Protein AF-A0A497Q0S1-F1 (afdb_monomer)

Mean predicted aligned error: 9.01 Å

Secondary structure (DSSP, 8-state):
--S---S------EEEEETTEEEEE-SSEEEEEEGGGEEEEEEETTEEEEEEEEEEEEETTEEEEEEEEEEEEPPTTHHHHHHHHH-

Sequence (87 aa):
MGDFKDGKFKMKGTATYEDELLIMDGGKRVVRMHARNIGKVDLEKKAIRIAAMNFEIIEGEKTSVVSGSIRLELGNASKSWWTELWA

Radius of gyration: 14.0 Å; Cα contacts (8 Å, |Δi|>4): 150; chains: 1; bounding box: 31×23×38 Å

Foldseek 3Di:
DDPDPDPDDDADFDWDADPQWTWGDRPQKIKIDHVVQFPDWDDDLFWIKTFGFWIWIDGPPDTDTGGGIDIGGHDNVCNVVVVVVPD

Structure (mmCIF, N/CA/C/O backbone):
data_AF-A0A497Q0S1-F1
#
_entry.id   AF-A0A497Q0S1-F1
#
loop_
_atom_site.group_PDB
_atom_site.id
_atom_site.type_symbol
_atom_site.label_atom_id
_atom_site.label_alt_id
_atom_site.label_comp_id
_atom_site.label_asym_id
_atom_site.label_entity_id
_atom_site.label_seq_id
_atom_site.pdbx_PDB_ins_code
_atom_site.Cartn_x
_atom_site.Cartn_y
_atom_site.Cartn_z
_atom_site.occupancy
_atom_site.B_iso_or_equiv
_atom_site.auth_seq_id
_atom_site.auth_comp_id
_atom_site.auth_asym_id
_atom_site.auth_atom_id
_atom_site.pdbx_PDB_model_num
ATOM 1 N N . MET A 1 1 ? -8.058 12.251 14.365 1.00 42.81 1 MET A N 1
ATOM 2 C CA . MET A 1 1 ? -6.803 11.546 14.704 1.00 42.81 1 MET A CA 1
ATOM 3 C C . MET A 1 1 ? -7.195 10.344 15.544 1.00 42.81 1 MET A C 1
ATOM 5 O O . MET A 1 1 ? -7.731 10.552 16.623 1.00 42.81 1 MET A O 1
ATOM 9 N N . GLY A 1 2 ? -7.093 9.134 14.988 1.00 43.50 2 GLY A N 1
ATOM 10 C CA . GLY A 1 2 ? -7.540 7.898 15.641 1.00 43.50 2 GLY A CA 1
ATOM 11 C C . GLY A 1 2 ? -6.577 7.401 16.720 1.00 43.50 2 GLY A C 1
ATOM 12 O O . GLY A 1 2 ? -5.444 7.867 16.814 1.00 43.50 2 GLY A O 1
ATOM 13 N N . ASP A 1 3 ? -7.042 6.431 17.502 1.00 54.59 3 ASP A N 1
ATOM 14 C CA . ASP A 1 3 ? -6.424 5.880 18.724 1.00 54.59 3 ASP A CA 1
ATOM 15 C C . ASP A 1 3 ? -5.084 5.134 18.490 1.00 54.59 3 ASP A C 1
ATOM 17 O O . ASP A 1 3 ? -4.467 4.619 19.422 1.00 54.59 3 ASP A O 1
ATOM 21 N N . PHE A 1 4 ? -4.603 5.070 17.244 1.00 56.91 4 PHE A N 1
ATOM 22 C CA . PHE A 1 4 ? -3.358 4.400 16.872 1.00 56.91 4 PHE A CA 1
ATOM 23 C C . PHE A 1 4 ? -2.176 5.376 16.943 1.00 56.91 4 PHE A C 1
ATOM 25 O O . PHE A 1 4 ? -1.872 6.090 15.990 1.00 56.91 4 PHE A O 1
ATOM 32 N N . LYS A 1 5 ? -1.497 5.403 18.095 1.00 56.44 5 LYS A N 1
ATOM 33 C CA . LYS A 1 5 ? -0.338 6.277 18.368 1.00 56.44 5 LYS A CA 1
ATOM 34 C C . LYS A 1 5 ? 0.985 5.830 17.712 1.00 56.44 5 LYS A C 1
ATOM 36 O O . LYS A 1 5 ? 1.988 6.525 17.860 1.00 56.44 5 LYS A O 1
ATOM 41 N N . ASP A 1 6 ? 1.007 4.724 16.966 1.00 59.81 6 ASP A N 1
ATOM 42 C CA . ASP A 1 6 ? 2.218 4.226 16.296 1.00 59.81 6 ASP A CA 1
ATOM 43 C C . ASP A 1 6 ? 2.402 4.857 14.906 1.00 59.81 6 ASP A C 1
ATOM 45 O O . ASP A 1 6 ? 1.711 4.521 13.946 1.00 59.81 6 ASP A O 1
ATOM 49 N N . GLY A 1 7 ? 3.377 5.763 14.777 1.00 57.47 7 GLY A N 1
ATOM 50 C CA . GLY A 1 7 ? 3.612 6.542 13.552 1.00 57.47 7 GLY A CA 1
ATOM 51 C C . GLY A 1 7 ? 4.214 5.775 12.364 1.00 57.47 7 GLY A C 1
ATOM 52 O O . GLY A 1 7 ? 4.255 6.315 11.259 1.00 57.47 7 GLY A O 1
ATOM 53 N N . LYS A 1 8 ? 4.707 4.543 12.563 1.00 60.97 8 LYS A N 1
ATOM 54 C CA . LYS A 1 8 ? 5.244 3.661 11.508 1.00 60.97 8 LYS A CA 1
ATOM 55 C C . LYS A 1 8 ? 5.060 2.200 11.925 1.00 60.97 8 LYS A C 1
ATOM 57 O O . LYS A 1 8 ? 5.635 1.786 12.925 1.00 60.97 8 LYS A O 1
ATOM 62 N N . PHE A 1 9 ? 4.316 1.406 11.154 1.00 63.00 9 PHE A N 1
ATOM 63 C CA . PHE 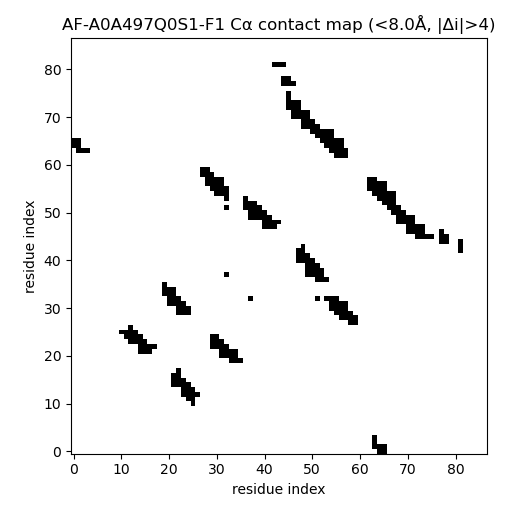A 1 9 ? 4.174 -0.035 11.395 1.00 63.00 9 PHE A CA 1
ATOM 64 C C . PHE A 1 9 ? 4.468 -0.843 10.125 1.00 63.00 9 PHE A C 1
ATOM 66 O O . PHE A 1 9 ? 4.249 -0.371 9.011 1.00 63.00 9 PHE A O 1
ATOM 73 N N . LYS A 1 10 ? 5.004 -2.058 10.299 1.00 65.81 10 LYS A N 1
ATOM 74 C CA . LYS A 1 10 ? 5.335 -2.990 9.212 1.00 65.81 10 LYS A CA 1
ATOM 75 C C . LYS A 1 10 ? 4.409 -4.199 9.288 1.00 65.81 10 LYS A C 1
ATOM 77 O O . LYS A 1 10 ? 4.240 -4.776 10.357 1.00 65.81 10 LYS A O 1
ATOM 82 N N . MET A 1 11 ? 3.830 -4.575 8.153 1.00 66.44 11 MET A N 1
ATOM 83 C CA . MET A 1 11 ? 2.875 -5.674 8.028 1.00 66.44 11 MET A CA 1
ATOM 84 C C . MET A 1 11 ? 3.283 -6.581 6.864 1.00 66.44 11 MET A C 1
ATOM 86 O O . MET A 1 11 ? 3.761 -6.091 5.842 1.00 66.44 11 MET A O 1
ATOM 90 N N . LYS A 1 12 ? 3.115 -7.896 7.025 1.00 70.12 12 LYS A N 1
ATOM 91 C CA . LYS A 1 12 ? 3.197 -8.875 5.932 1.00 70.12 12 LYS A CA 1
ATOM 92 C C . LYS A 1 12 ? 1.789 -9.397 5.688 1.00 70.12 12 LYS A C 1
ATOM 94 O O . LYS A 1 12 ? 1.134 -9.755 6.660 1.00 70.12 12 LYS A O 1
ATOM 99 N N . GLY A 1 13 ? 1.342 -9.415 4.438 1.00 67.69 13 GLY A N 1
ATOM 100 C CA . GLY A 1 13 ? -0.048 -9.709 4.123 1.00 67.69 13 GLY A CA 1
ATOM 101 C C . GLY A 1 13 ? -0.309 -9.991 2.653 1.00 67.69 13 GLY A C 1
ATOM 102 O O . GLY A 1 13 ? 0.573 -9.795 1.814 1.00 67.69 13 GLY A O 1
ATOM 103 N N . THR A 1 14 ? -1.524 -10.441 2.357 1.00 67.69 14 THR A N 1
ATOM 104 C CA . THR A 1 14 ? -2.038 -10.596 0.992 1.00 67.69 14 THR A CA 1
ATOM 105 C C . THR A 1 14 ? -2.814 -9.347 0.588 1.00 67.69 14 THR A C 1
ATOM 107 O O . THR A 1 14 ? -3.563 -8.798 1.398 1.00 67.69 14 THR A O 1
ATOM 110 N N . ALA A 1 15 ? -2.617 -8.894 -0.651 1.00 64.25 15 ALA A N 1
ATOM 111 C CA . ALA A 1 15 ? -3.345 -7.767 -1.224 1.00 64.25 15 ALA A CA 1
ATOM 112 C C . ALA A 1 15 ? -4.350 -8.268 -2.269 1.00 64.25 15 ALA A C 1
ATOM 114 O O . ALA A 1 15 ? -3.952 -8.966 -3.203 1.00 64.25 15 ALA A O 1
ATOM 115 N N . THR A 1 16 ? -5.625 -7.907 -2.118 1.00 67.56 16 THR A N 1
ATOM 116 C CA . THR A 1 16 ? -6.703 -8.192 -3.082 1.00 67.56 16 THR A CA 1
ATOM 117 C C . THR A 1 16 ? -7.413 -6.899 -3.487 1.00 67.56 16 THR A C 1
ATOM 119 O O . THR A 1 16 ? -7.370 -5.900 -2.762 1.00 67.56 16 THR A O 1
ATOM 122 N N . TYR A 1 17 ? -8.014 -6.900 -4.680 1.00 62.66 17 TYR A N 1
ATOM 123 C CA . TYR A 1 17 ? -8.773 -5.773 -5.223 1.00 62.66 17 TYR A CA 1
ATOM 124 C C . TYR A 1 17 ? -10.194 -6.245 -5.539 1.00 62.66 17 TYR A C 1
ATOM 126 O O . TYR A 1 17 ? -10.401 -6.966 -6.513 1.00 62.66 17 TYR A O 1
ATOM 134 N N . GLU A 1 18 ? -11.148 -5.867 -4.694 1.00 60.62 18 GLU A N 1
ATOM 135 C CA . GLU A 1 18 ? -12.575 -6.185 -4.833 1.00 60.62 18 GLU A CA 1
ATOM 136 C C . GLU A 1 18 ? -13.362 -4.875 -4.778 1.00 60.62 18 GLU A C 1
ATOM 138 O O . GLU A 1 18 ? -13.043 -4.022 -3.957 1.00 60.62 18 GLU A O 1
ATOM 143 N N . ASP A 1 19 ? -14.348 -4.679 -5.660 1.00 65.12 19 ASP A N 1
ATOM 144 C CA . ASP A 1 19 ? -15.251 -3.512 -5.651 1.00 65.12 19 ASP A CA 1
ATOM 145 C C . ASP A 1 19 ? -14.548 -2.142 -5.529 1.00 65.12 19 ASP A C 1
ATOM 147 O O . ASP A 1 19 ? -14.954 -1.262 -4.769 1.00 65.12 19 ASP A O 1
ATOM 151 N N . GLU A 1 20 ? -13.452 -1.962 -6.273 1.00 70.56 20 GLU A N 1
ATOM 152 C CA . GLU A 1 20 ? -12.600 -0.761 -6.229 1.00 70.56 20 GLU A CA 1
ATOM 153 C C . GLU A 1 20 ? -11.945 -0.480 -4.865 1.00 70.56 20 GLU A C 1
ATOM 155 O O . GLU A 1 20 ? -11.491 0.635 -4.589 1.00 70.56 20 GLU A O 1
ATOM 160 N N . LEU A 1 21 ? -11.868 -1.487 -4.002 1.00 76.88 21 LEU A N 1
ATOM 161 C CA . LEU A 1 21 ? -11.254 -1.428 -2.689 1.00 76.88 21 LEU A CA 1
ATOM 162 C C . LEU A 1 21 ? -9.964 -2.254 -2.686 1.00 76.88 21 LEU A C 1
ATOM 164 O O . LEU A 1 21 ? -9.967 -3.466 -2.894 1.00 76.88 21 LEU A O 1
ATOM 168 N N . LEU A 1 22 ? -8.840 -1.593 -2.406 1.00 79.56 22 LEU A N 1
ATOM 169 C CA . LEU A 1 22 ? -7.597 -2.276 -2.078 1.00 79.56 22 LEU A CA 1
ATOM 170 C C . LEU A 1 22 ? -7.655 -2.725 -0.618 1.00 79.56 22 LEU A C 1
ATOM 172 O O . LEU A 1 22 ? -7.726 -1.888 0.289 1.00 79.56 22 LEU A O 1
ATOM 176 N N . ILE A 1 23 ? -7.571 -4.034 -0.396 1.00 83.69 23 ILE A N 1
ATOM 177 C CA . ILE A 1 23 ? -7.522 -4.642 0.933 1.00 83.69 23 ILE A CA 1
ATOM 178 C C . ILE A 1 23 ? -6.141 -5.254 1.135 1.00 83.69 23 ILE A C 1
ATOM 180 O O . ILE A 1 23 ? -5.672 -6.040 0.318 1.00 83.69 23 ILE A O 1
ATOM 184 N N . MET A 1 24 ? -5.485 -4.897 2.234 1.00 83.94 24 MET A N 1
ATOM 185 C CA . MET A 1 24 ? -4.219 -5.473 2.675 1.00 83.94 24 MET A CA 1
ATOM 186 C C . MET A 1 24 ? -4.425 -6.092 4.054 1.00 83.94 24 MET A C 1
ATOM 188 O O . MET A 1 24 ? -4.654 -5.370 5.024 1.00 83.94 24 MET A O 1
ATOM 192 N N . ASP A 1 25 ? -4.328 -7.415 4.150 1.00 82.38 25 ASP A N 1
ATOM 193 C CA . ASP A 1 25 ? -4.587 -8.155 5.390 1.00 82.38 25 ASP A CA 1
ATOM 194 C C . ASP A 1 25 ? -3.297 -8.758 5.960 1.00 82.38 25 ASP A C 1
ATOM 196 O O . ASP A 1 25 ? -2.658 -9.586 5.312 1.00 82.38 25 ASP A O 1
ATOM 200 N N . GLY A 1 26 ? -2.909 -8.339 7.168 1.00 78.25 26 GLY A N 1
ATOM 201 C CA . GLY A 1 26 ? -1.789 -8.904 7.925 1.00 78.25 26 GLY A CA 1
ATOM 202 C C . GLY A 1 26 ? -2.193 -9.684 9.175 1.00 78.25 26 GLY A C 1
ATOM 203 O O . GLY A 1 26 ? -1.420 -9.746 10.135 1.00 78.25 26 GLY A O 1
ATOM 204 N N . GLY A 1 27 ? -3.409 -10.224 9.210 1.00 80.56 27 GLY A N 1
ATOM 205 C CA . GLY A 1 27 ? -3.971 -11.030 10.289 1.00 80.56 27 GLY A CA 1
ATOM 206 C C . GLY A 1 27 ? -4.565 -10.187 11.413 1.00 80.56 27 GLY A C 1
ATOM 207 O O . GLY A 1 27 ? -5.777 -10.120 11.577 1.00 80.56 27 GLY A O 1
ATOM 208 N N . LYS A 1 28 ? -3.719 -9.525 12.216 1.00 78.88 28 LYS A N 1
ATOM 209 C CA . LYS A 1 28 ? -4.209 -8.694 13.338 1.00 78.88 28 LYS A CA 1
ATOM 210 C C . LYS A 1 28 ? -4.793 -7.360 12.861 1.00 78.88 28 LYS A C 1
ATOM 212 O O . LYS A 1 28 ? -5.637 -6.775 13.535 1.00 78.88 28 LYS A O 1
ATOM 217 N N . ARG A 1 29 ? -4.288 -6.854 11.734 1.00 82.31 29 ARG A N 1
ATOM 218 C CA . ARG A 1 29 ? -4.650 -5.556 11.166 1.00 82.31 29 ARG A CA 1
ATOM 219 C C . ARG A 1 29 ? -5.004 -5.713 9.699 1.00 82.31 29 ARG A C 1
ATOM 221 O O . ARG A 1 29 ? -4.238 -6.314 8.948 1.00 82.31 29 ARG A O 1
ATOM 228 N N . VAL A 1 30 ? -6.122 -5.115 9.312 1.00 85.19 30 VAL A N 1
ATOM 229 C CA . VAL A 1 30 ? -6.561 -5.023 7.921 1.00 85.19 30 VAL A CA 1
ATOM 230 C C . VAL A 1 30 ? -6.548 -3.560 7.523 1.00 85.19 30 VAL A C 1
ATOM 232 O O . VAL A 1 30 ? -7.134 -2.724 8.208 1.00 85.19 30 VAL A O 1
ATOM 235 N N . VAL A 1 31 ? -5.867 -3.245 6.426 1.00 84.69 31 VAL A N 1
ATOM 236 C CA . VAL A 1 31 ? -5.883 -1.910 5.836 1.00 84.69 31 VAL A CA 1
ATOM 237 C C . VAL A 1 31 ? -6.760 -1.933 4.595 1.00 84.69 31 VAL A C 1
ATOM 239 O O . VAL A 1 31 ? -6.514 -2.723 3.686 1.00 84.69 31 VAL A O 1
ATOM 242 N N . ARG A 1 32 ? -7.768 -1.065 4.549 1.00 85.50 32 ARG A N 1
ATOM 243 C CA . ARG A 1 32 ? -8.676 -0.905 3.409 1.00 85.50 32 ARG A CA 1
ATOM 244 C C . ARG A 1 32 ? -8.563 0.502 2.837 1.00 85.50 32 ARG A C 1
ATOM 246 O O . ARG A 1 32 ? -8.377 1.472 3.570 1.00 85.50 32 ARG A O 1
ATOM 253 N N . MET A 1 33 ? -8.647 0.612 1.518 1.00 86.06 33 MET A N 1
ATOM 254 C CA . MET A 1 33 ? -8.564 1.886 0.808 1.00 86.06 33 MET A CA 1
ATOM 255 C C . MET A 1 33 ? -9.367 1.823 -0.483 1.00 86.06 33 MET A C 1
ATOM 257 O O . MET A 1 33 ? -9.128 0.954 -1.315 1.00 86.06 33 MET A O 1
ATOM 261 N N . HIS A 1 34 ? -10.251 2.794 -0.697 1.00 82.62 34 HIS A N 1
ATOM 262 C CA . HIS A 1 34 ? -10.927 2.945 -1.983 1.00 82.62 34 HIS A CA 1
ATOM 263 C C . HIS A 1 34 ? -9.968 3.482 -3.052 1.00 82.62 34 HIS A C 1
ATOM 265 O O . HIS A 1 34 ? -9.184 4.392 -2.782 1.00 82.62 34 HIS A O 1
ATOM 271 N N . ALA A 1 35 ? -10.076 2.992 -4.284 1.00 73.81 35 ALA A N 1
ATOM 272 C CA . ALA A 1 35 ? -9.234 3.394 -5.408 1.00 73.81 35 ALA A CA 1
ATOM 273 C C . ALA A 1 35 ? -9.311 4.900 -5.692 1.00 73.81 35 ALA A C 1
ATOM 275 O O . ALA A 1 35 ? -8.287 5.537 -5.924 1.00 73.81 35 ALA A O 1
ATOM 276 N N . ARG A 1 36 ? -10.500 5.504 -5.547 1.00 78.94 36 ARG A N 1
ATOM 277 C CA . ARG A 1 36 ? -10.710 6.965 -5.636 1.00 78.94 36 ARG A CA 1
ATOM 278 C C . ARG A 1 36 ? -9.889 7.786 -4.636 1.00 78.94 36 ARG A C 1
ATOM 280 O O . ARG A 1 36 ? -9.738 8.989 -4.819 1.00 78.94 36 ARG A O 1
ATOM 287 N N . ASN A 1 37 ? -9.404 7.158 -3.566 1.00 79.56 37 ASN A N 1
ATOM 288 C CA . ASN A 1 37 ? -8.593 7.815 -2.551 1.00 79.56 37 ASN A CA 1
ATOM 289 C C . ASN A 1 37 ? -7.087 7.701 -2.833 1.00 79.56 37 ASN A C 1
ATOM 291 O O . ASN A 1 37 ? -6.294 8.350 -2.142 1.00 79.56 37 ASN A O 1
ATOM 295 N N . ILE A 1 38 ? -6.685 6.903 -3.832 1.00 80.75 38 ILE A N 1
ATOM 296 C CA . ILE A 1 38 ? -5.299 6.813 -4.290 1.00 80.75 38 ILE A CA 1
ATOM 297 C C . ILE A 1 38 ? -4.954 8.130 -4.979 1.00 80.75 38 ILE A C 1
ATOM 299 O O . ILE A 1 38 ? -5.388 8.406 -6.093 1.00 80.75 38 ILE A O 1
ATOM 303 N N . GLY A 1 39 ? -4.161 8.953 -4.298 1.00 75.38 3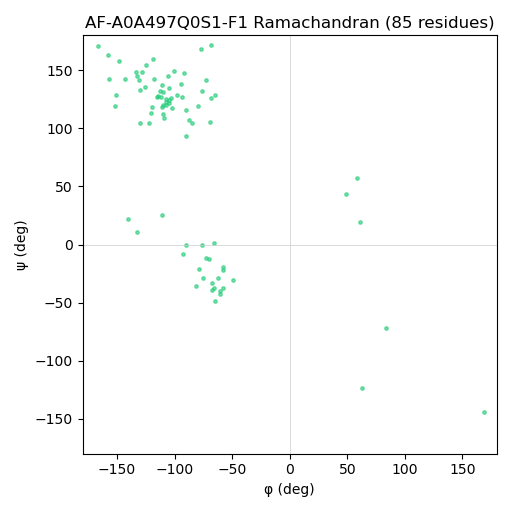9 GLY A N 1
ATOM 304 C CA . GLY A 1 39 ? -3.691 10.218 -4.854 1.00 75.38 39 GLY A CA 1
ATOM 305 C C . GLY A 1 39 ? -2.493 10.024 -5.777 1.00 75.38 39 GLY A C 1
ATOM 306 O O . GLY A 1 39 ? -2.357 10.732 -6.772 1.00 75.38 39 GLY A O 1
ATOM 307 N N . LYS A 1 40 ? -1.605 9.075 -5.447 1.00 80.88 40 LYS A N 1
ATOM 308 C CA . LYS A 1 40 ? -0.389 8.817 -6.224 1.00 80.88 40 LYS A CA 1
ATOM 309 C C . LYS A 1 40 ? 0.144 7.403 -6.011 1.00 80.88 40 LYS A C 1
ATOM 311 O O . LYS A 1 40 ? 0.167 6.909 -4.883 1.00 80.88 40 LYS A O 1
ATOM 316 N N . VAL A 1 41 ? 0.651 6.796 -7.083 1.00 83.12 41 VAL A N 1
ATOM 317 C CA . VAL A 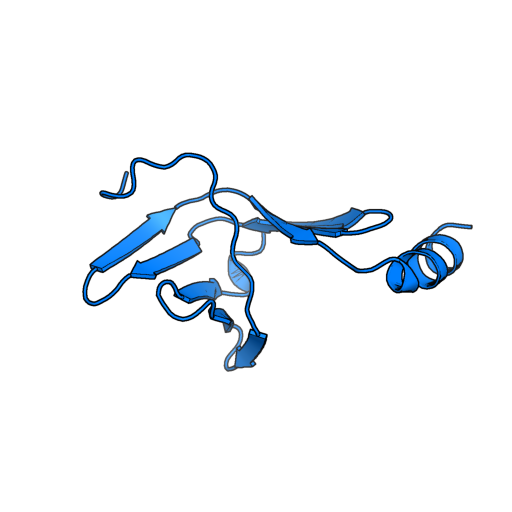1 41 ? 1.440 5.558 -7.035 1.00 83.12 41 VAL A CA 1
ATOM 318 C C . VAL A 1 41 ? 2.823 5.843 -7.605 1.00 83.12 41 VAL A C 1
ATOM 320 O O . VAL A 1 41 ? 2.953 6.217 -8.766 1.00 83.12 41 VAL A O 1
ATOM 323 N N . ASP A 1 42 ? 3.846 5.662 -6.778 1.00 84.44 42 ASP A N 1
ATOM 324 C CA . ASP A 1 42 ? 5.245 5.776 -7.167 1.00 84.44 42 ASP A CA 1
ATOM 325 C C . ASP A 1 42 ? 5.867 4.379 -7.212 1.00 84.44 42 ASP A C 1
ATOM 327 O O . ASP A 1 42 ? 5.913 3.656 -6.210 1.00 84.44 42 ASP A O 1
ATOM 331 N N . LEU A 1 43 ? 6.358 3.997 -8.386 1.00 82.75 43 LEU A N 1
ATOM 332 C CA . LEU A 1 43 ? 7.190 2.813 -8.535 1.00 82.75 43 LEU A CA 1
ATOM 333 C C . LEU A 1 43 ? 8.601 3.151 -8.013 1.00 82.75 43 LEU A C 1
ATOM 335 O O . LEU A 1 43 ? 9.169 4.189 -8.347 1.00 82.75 43 LEU A O 1
ATOM 339 N N . GLU A 1 44 ? 9.173 2.286 -7.179 1.00 83.25 44 GLU A N 1
ATOM 340 C CA . GLU A 1 44 ? 10.561 2.357 -6.723 1.00 83.25 44 GLU A CA 1
ATOM 341 C C . GLU A 1 44 ? 11.310 1.093 -7.175 1.00 83.25 44 GLU A C 1
ATOM 343 O O . GLU A 1 44 ? 10.728 0.027 -7.367 1.00 83.25 44 GLU A O 1
ATOM 348 N N . LYS A 1 45 ? 12.645 1.153 -7.222 1.00 82.44 45 LYS A N 1
ATOM 349 C CA . LYS A 1 45 ? 13.509 0.030 -7.639 1.00 82.44 45 LYS A CA 1
ATOM 350 C C . LYS A 1 45 ? 13.216 -1.321 -6.959 1.00 82.44 45 LYS A C 1
ATOM 352 O O . LYS A 1 45 ? 13.492 -2.371 -7.536 1.00 82.44 45 LYS A O 1
ATOM 357 N N . LYS A 1 46 ? 12.739 -1.302 -5.710 1.00 84.62 46 LYS A N 1
ATOM 358 C CA . LYS A 1 46 ? 12.394 -2.496 -4.913 1.00 84.62 46 LYS A CA 1
ATOM 359 C C . LYS A 1 46 ? 11.120 -2.312 -4.083 1.00 84.62 46 LYS A C 1
ATOM 361 O O . LYS A 1 46 ? 10.968 -2.947 -3.045 1.00 84.62 46 LYS A O 1
ATOM 366 N N . ALA A 1 47 ? 10.247 -1.387 -4.457 1.00 86.50 47 ALA A N 1
ATOM 367 C CA . ALA A 1 47 ? 9.014 -1.159 -3.715 1.00 86.50 47 ALA A CA 1
ATOM 368 C C . ALA A 1 47 ? 7.965 -0.477 -4.591 1.00 86.50 47 ALA A C 1
ATOM 370 O O . ALA A 1 47 ? 8.297 0.136 -5.599 1.00 86.50 47 ALA A O 1
ATOM 371 N N . ILE A 1 48 ? 6.711 -0.532 -4.163 1.00 85.81 48 ILE A N 1
ATOM 372 C CA . ILE A 1 48 ? 5.650 0.343 -4.660 1.00 85.81 48 ILE A CA 1
ATOM 373 C C . ILE A 1 48 ? 5.226 1.219 -3.494 1.00 85.81 48 ILE A C 1
ATOM 375 O O . ILE A 1 48 ? 4.929 0.716 -2.409 1.00 85.81 48 ILE A O 1
ATOM 379 N N . ARG A 1 49 ? 5.212 2.532 -3.698 1.00 87.44 49 ARG A N 1
ATOM 380 C CA . ARG A 1 49 ? 4.684 3.473 -2.719 1.00 87.44 49 ARG A CA 1
ATOM 381 C C . ARG A 1 49 ? 3.330 3.966 -3.183 1.00 87.44 49 ARG A C 1
ATOM 383 O O . ARG A 1 49 ? 3.214 4.558 -4.248 1.00 87.44 49 ARG A O 1
ATOM 390 N N . ILE A 1 50 ? 2.319 3.752 -2.355 1.00 86.62 50 ILE A N 1
ATOM 391 C CA . ILE A 1 50 ? 0.964 4.224 -2.605 1.00 86.62 50 ILE A CA 1
ATOM 392 C C . ILE A 1 50 ? 0.674 5.328 -1.597 1.00 86.62 50 ILE A C 1
ATOM 394 O O . ILE A 1 50 ? 0.619 5.075 -0.393 1.00 86.62 50 ILE A O 1
ATOM 398 N N . ALA A 1 51 ? 0.543 6.558 -2.083 1.00 85.50 51 ALA A N 1
ATOM 399 C CA . ALA A 1 51 ? 0.090 7.691 -1.295 1.00 85.50 51 ALA A CA 1
ATOM 400 C C . ALA A 1 51 ? -1.420 7.834 -1.469 1.00 85.50 51 ALA A C 1
ATOM 402 O O . ALA A 1 51 ? -1.929 7.910 -2.591 1.00 85.50 51 ALA A O 1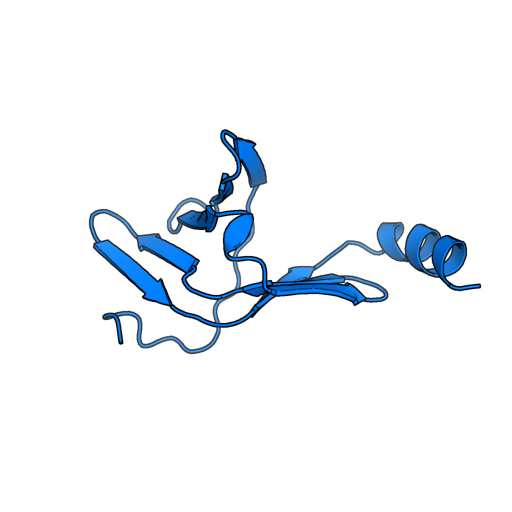
ATOM 403 N N . ALA A 1 52 ? -2.130 7.879 -0.351 1.00 81.88 52 ALA A N 1
ATOM 404 C CA . ALA A 1 52 ? -3.572 7.990 -0.365 1.00 81.88 52 ALA A CA 1
ATOM 405 C C . ALA A 1 52 ? -4.086 8.761 0.840 1.00 81.88 52 ALA A C 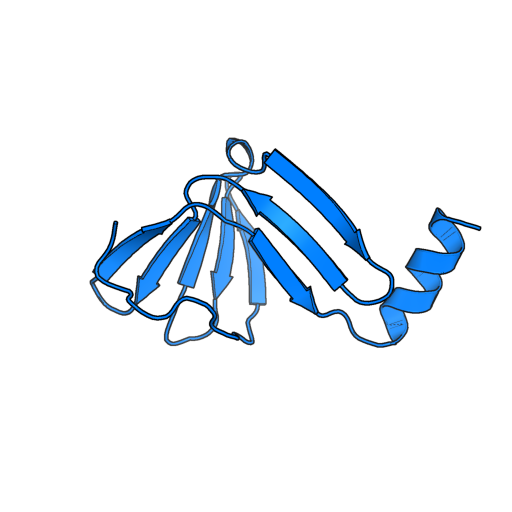1
ATOM 407 O O . ALA A 1 52 ? -3.435 8.880 1.886 1.00 81.88 52 ALA A O 1
ATOM 408 N N . MET A 1 53 ? -5.289 9.284 0.666 1.00 76.00 53 MET A N 1
ATOM 409 C CA . MET A 1 53 ? -6.055 9.845 1.764 1.00 76.00 53 MET A CA 1
ATOM 410 C C . MET A 1 53 ? -6.942 8.751 2.359 1.00 76.00 53 MET A C 1
ATOM 412 O O . MET A 1 53 ? -7.416 7.882 1.640 1.00 76.00 53 MET A O 1
ATOM 416 N N . ASN A 1 54 ? -7.198 8.794 3.663 1.00 81.00 54 ASN A N 1
ATOM 417 C CA . ASN A 1 54 ? -8.212 7.948 4.301 1.00 81.00 54 ASN A CA 1
ATOM 418 C C . ASN A 1 54 ? -8.012 6.421 4.129 1.00 81.00 54 ASN A C 1
ATOM 420 O O . ASN A 1 54 ? -8.900 5.721 3.647 1.00 81.00 54 ASN A O 1
ATOM 424 N N . PHE A 1 55 ? -6.866 5.893 4.554 1.00 83.12 55 PHE A N 1
ATOM 425 C CA . PHE A 1 55 ? -6.715 4.475 4.878 1.00 83.12 55 PHE A CA 1
ATOM 426 C C . PHE A 1 55 ? -7.588 4.124 6.076 1.00 83.12 55 PHE A C 1
ATOM 428 O O . PHE A 1 55 ? -7.465 4.749 7.131 1.00 83.12 55 PHE A O 1
ATOM 435 N N . GLU A 1 56 ? -8.396 3.086 5.943 1.00 85.38 56 GLU A N 1
ATOM 436 C CA . GLU A 1 56 ? -9.088 2.471 7.064 1.00 85.38 56 GLU A CA 1
ATOM 437 C C . GLU A 1 56 ? -8.199 1.377 7.639 1.00 85.38 56 GLU A C 1
ATOM 439 O O . GLU A 1 56 ? -7.896 0.394 6.968 1.00 85.38 56 GLU A O 1
ATOM 444 N N . ILE A 1 57 ? -7.758 1.552 8.878 1.00 86.12 57 ILE A N 1
ATOM 445 C CA . ILE A 1 57 ? -7.021 0.541 9.629 1.00 86.12 57 ILE A CA 1
ATOM 446 C C . ILE A 1 57 ? -7.999 -0.093 10.609 1.00 86.12 57 ILE A C 1
ATOM 448 O O . ILE A 1 57 ? -8.528 0.590 11.489 1.00 86.12 57 ILE A O 1
ATOM 452 N N . ILE A 1 58 ? -8.221 -1.391 10.447 1.00 87.81 58 ILE A N 1
ATOM 453 C CA . ILE A 1 58 ? -9.097 -2.205 11.285 1.00 87.81 58 ILE A CA 1
ATOM 454 C C . ILE A 1 58 ? -8.214 -3.099 12.157 1.00 87.81 58 ILE A C 1
ATOM 456 O O . ILE A 1 58 ? -7.408 -3.866 11.631 1.00 87.81 58 ILE A O 1
ATOM 460 N N . GLU A 1 59 ? -8.353 -3.006 13.480 1.00 85.25 59 GLU A N 1
ATOM 461 C CA . GLU A 1 59 ? -7.711 -3.895 14.460 1.00 85.25 59 GLU A CA 1
ATOM 462 C C . GLU A 1 59 ? -8.773 -4.401 15.449 1.00 85.25 59 GLU A C 1
ATOM 464 O O . GLU A 1 59 ? -9.228 -3.658 16.323 1.00 85.25 59 GLU A O 1
ATOM 469 N N . GLY A 1 60 ? -9.195 -5.662 15.305 1.00 84.88 60 GLY A N 1
ATOM 470 C CA . GLY A 1 60 ? -10.336 -6.203 16.053 1.00 84.88 60 GLY A CA 1
ATOM 471 C C . GLY A 1 60 ? -11.637 -5.470 15.701 1.00 84.88 60 GLY A C 1
ATOM 472 O O . GLY A 1 60 ? -12.000 -5.395 14.533 1.00 84.88 60 GLY A O 1
ATOM 473 N N . GLU A 1 61 ? -12.317 -4.905 16.702 1.00 83.81 61 GLU A N 1
ATOM 474 C CA . GLU A 1 61 ? -13.560 -4.126 16.529 1.00 83.81 61 GLU A CA 1
ATOM 475 C C . GLU A 1 61 ? -13.321 -2.619 16.317 1.00 83.81 61 GLU A C 1
ATOM 477 O O . GLU A 1 61 ? -14.267 -1.846 16.170 1.00 83.81 61 GLU A O 1
ATOM 482 N N . LYS A 1 62 ? -12.059 -2.166 16.321 1.00 84.00 62 LYS A N 1
ATOM 483 C CA . LYS A 1 62 ? -11.720 -0.746 16.174 1.00 84.00 62 LYS A CA 1
ATOM 484 C C . LYS A 1 62 ? -11.330 -0.418 14.737 1.00 84.00 62 LYS A C 1
ATOM 486 O O . LYS A 1 62 ? -10.394 -1.008 14.200 1.00 84.00 62 LYS A O 1
ATOM 491 N N . THR A 1 63 ? -11.960 0.613 14.180 1.00 86.19 63 THR A N 1
ATOM 492 C CA . THR A 1 63 ? -11.588 1.215 12.892 1.00 86.19 63 THR A CA 1
ATOM 493 C C . THR A 1 63 ? -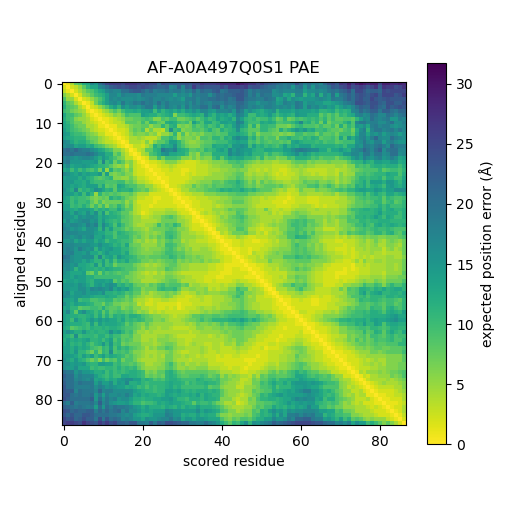11.010 2.607 13.118 1.00 86.19 63 THR A C 1
ATOM 495 O O . THR A 1 63 ? -11.535 3.393 13.905 1.00 86.19 63 THR A O 1
ATOM 498 N N . SER A 1 64 ? -9.927 2.948 12.425 1.00 85.94 64 SER A N 1
ATOM 499 C CA . SER A 1 64 ? -9.447 4.330 12.335 1.00 85.94 64 SER A CA 1
ATOM 500 C C . SER A 1 64 ? -9.121 4.715 10.913 1.00 85.94 64 SER A C 1
ATOM 502 O O . SER A 1 64 ? -8.586 3.918 10.152 1.00 85.94 64 SER A O 1
ATOM 504 N N . VAL A 1 65 ? -9.384 5.981 10.604 1.00 84.44 65 VAL A N 1
ATOM 505 C CA . VAL A 1 65 ? -9.083 6.576 9.308 1.00 84.44 65 VAL A CA 1
ATOM 506 C C . VAL A 1 65 ? -7.834 7.442 9.428 1.00 84.44 65 VAL A C 1
ATOM 508 O O . 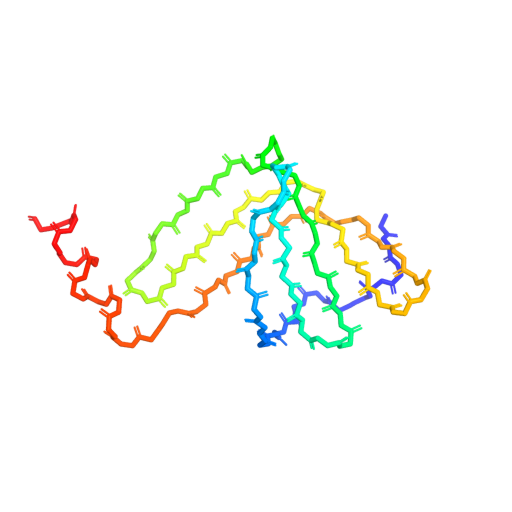VAL A 1 65 ? -7.767 8.329 10.286 1.00 84.44 65 VAL A O 1
ATOM 511 N N . VAL A 1 66 ? -6.838 7.187 8.581 1.00 84.00 66 VAL A N 1
ATOM 512 C CA . VAL A 1 66 ? -5.577 7.941 8.539 1.00 84.00 66 VAL A CA 1
ATOM 513 C C . VAL A 1 66 ? -5.210 8.306 7.104 1.00 84.00 66 VAL A C 1
ATOM 515 O O . VAL A 1 66 ? -5.493 7.554 6.186 1.00 84.00 66 VAL A O 1
ATOM 518 N N . SER A 1 67 ? -4.545 9.436 6.887 1.00 84.38 67 SER A N 1
ATOM 519 C CA . SER A 1 67 ? -3.969 9.789 5.579 1.00 84.38 67 SER A CA 1
ATOM 520 C C . SER A 1 67 ? -2.456 9.623 5.625 1.00 84.38 67 SER A C 1
ATOM 522 O O . SER A 1 67 ? -1.837 9.885 6.656 1.00 84.38 67 SER A O 1
ATOM 524 N N . GLY A 1 68 ? -1.844 9.189 4.523 1.00 84.62 68 GLY A N 1
ATOM 525 C CA . GLY A 1 68 ? -0.406 8.930 4.502 1.00 84.62 68 GLY A CA 1
ATOM 526 C C . GLY A 1 68 ? 0.064 8.186 3.258 1.00 84.62 68 GLY A C 1
ATOM 527 O O . GLY A 1 68 ? -0.453 8.375 2.158 1.00 84.62 68 GLY A O 1
ATOM 528 N N . SER A 1 69 ? 1.050 7.313 3.435 1.00 84.31 69 SER A N 1
ATOM 529 C CA . SER A 1 69 ? 1.538 6.457 2.357 1.00 84.31 69 SER A CA 1
ATOM 530 C C . SER A 1 69 ? 1.907 5.076 2.866 1.00 84.31 69 SER A C 1
ATOM 532 O O . SER A 1 69 ? 2.527 4.958 3.925 1.00 84.31 69 SER A O 1
ATOM 534 N N . ILE A 1 70 ? 1.617 4.056 2.068 1.00 82.25 70 ILE A N 1
ATOM 535 C CA . ILE A 1 70 ? 2.033 2.675 2.302 1.00 82.25 70 ILE A CA 1
ATOM 536 C C . ILE A 1 70 ? 3.163 2.342 1.341 1.00 82.25 70 ILE A C 1
ATOM 538 O O . ILE A 1 70 ? 3.095 2.647 0.151 1.00 82.25 70 ILE A O 1
ATOM 542 N N . ARG A 1 71 ? 4.214 1.709 1.863 1.00 86.19 71 ARG A N 1
ATOM 543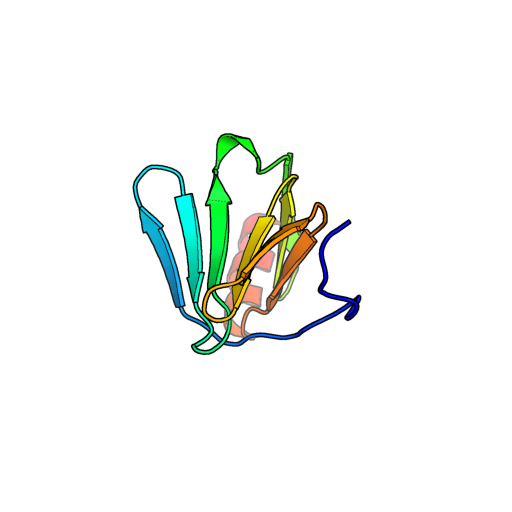 C CA . ARG A 1 71 ? 5.325 1.196 1.065 1.00 86.19 71 ARG A CA 1
ATOM 544 C C . ARG A 1 71 ? 5.260 -0.324 1.043 1.00 86.19 71 ARG A C 1
ATOM 546 O O . ARG A 1 71 ? 5.543 -0.972 2.047 1.00 86.19 71 ARG A O 1
ATOM 553 N N . LEU A 1 72 ? 4.901 -0.871 -0.108 1.00 83.00 72 LEU A N 1
ATOM 554 C CA . LEU A 1 72 ? 4.910 -2.299 -0.383 1.00 83.00 72 LEU A CA 1
ATOM 555 C C . LEU A 1 72 ? 6.323 -2.688 -0.819 1.00 83.00 72 LEU A C 1
ATOM 557 O O . LEU A 1 72 ? 6.748 -2.351 -1.922 1.00 83.00 72 LEU A O 1
ATOM 561 N N . GLU A 1 73 ? 7.081 -3.337 0.066 1.00 84.19 73 GLU A N 1
ATOM 562 C CA . GLU A 1 73 ? 8.416 -3.844 -0.269 1.00 84.19 73 GLU A CA 1
ATOM 563 C C . GLU A 1 73 ? 8.298 -4.996 -1.275 1.00 84.19 73 GLU A C 1
ATOM 565 O O . GLU A 1 73 ? 7.598 -5.978 -1.034 1.00 84.19 73 GLU A O 1
ATOM 570 N N . LEU A 1 74 ? 9.012 -4.881 -2.394 1.00 80.88 74 LEU A N 1
ATOM 571 C CA . LEU A 1 74 ? 9.113 -5.919 -3.410 1.00 80.88 74 LEU A CA 1
ATOM 572 C C . LEU A 1 74 ? 10.439 -6.679 -3.266 1.00 80.88 74 LEU A C 1
ATOM 574 O O . LEU A 1 74 ? 11.464 -6.138 -2.841 1.00 80.88 74 LEU A O 1
ATOM 578 N N . GLY A 1 75 ? 10.425 -7.961 -3.632 1.00 78.81 75 GLY A N 1
ATOM 579 C CA . GLY A 1 75 ? 11.628 -8.794 -3.655 1.00 78.81 75 GLY A CA 1
ATOM 580 C C . GLY A 1 75 ? 12.616 -8.379 -4.751 1.00 78.81 75 GLY A C 1
ATOM 581 O O . GLY A 1 75 ? 12.304 -7.590 -5.637 1.00 78.81 75 GLY A O 1
ATOM 582 N N . ASN A 1 76 ? 13.817 -8.967 -4.748 1.00 79.62 76 ASN A N 1
ATOM 583 C CA . ASN A 1 76 ? 14.852 -8.652 -5.746 1.00 79.62 76 ASN A CA 1
ATOM 584 C C . ASN A 1 76 ? 14.409 -8.888 -7.205 1.00 79.62 76 ASN A C 1
ATOM 586 O O . ASN A 1 76 ? 14.980 -8.271 -8.102 1.00 79.62 76 ASN A O 1
ATOM 590 N N . ALA A 1 77 ? 13.395 -9.729 -7.430 1.00 76.81 77 ALA A N 1
ATOM 591 C CA . ALA A 1 77 ? 12.809 -9.976 -8.743 1.00 76.81 77 ALA A CA 1
ATOM 592 C C . ALA A 1 77 ? 12.169 -8.723 -9.368 1.00 76.81 77 ALA A C 1
ATOM 594 O O . ALA A 1 77 ? 12.205 -8.580 -10.579 1.00 76.81 77 ALA A O 1
ATOM 595 N N . SER A 1 78 ? 11.668 -7.762 -8.583 1.00 76.56 78 SER A N 1
ATOM 596 C CA . SER A 1 78 ? 11.062 -6.542 -9.145 1.00 76.56 78 SER A CA 1
ATOM 597 C C . SER A 1 78 ? 12.070 -5.598 -9.800 1.00 76.56 78 SER A C 1
ATOM 599 O O . SER A 1 78 ? 11.691 -4.641 -10.472 1.00 76.56 78 SER A O 1
ATOM 601 N N . LYS A 1 79 ? 13.368 -5.829 -9.574 1.00 75.94 79 LYS A N 1
ATOM 602 C CA . LYS A 1 79 ? 14.434 -4.996 -10.126 1.00 75.94 79 LYS A CA 1
ATOM 603 C C . LYS A 1 79 ? 14.517 -5.123 -11.650 1.00 75.94 79 LYS A C 1
ATOM 605 O O . LYS A 1 79 ? 14.867 -4.135 -12.282 1.00 75.94 79 LYS A O 1
ATOM 610 N N . SER A 1 80 ? 14.208 -6.293 -12.223 1.00 76.19 80 SER A N 1
ATOM 611 C CA . SER A 1 80 ? 14.200 -6.477 -13.683 1.00 76.19 80 SER A CA 1
ATOM 612 C C . SER A 1 80 ? 13.123 -5.614 -14.333 1.00 76.19 80 SER A C 1
ATOM 614 O O . SER A 1 80 ? 13.443 -4.819 -15.207 1.00 76.19 80 SER A O 1
ATOM 616 N N . TRP A 1 81 ? 11.895 -5.654 -13.810 1.00 74.94 81 TRP A N 1
ATOM 617 C CA . TRP A 1 81 ? 10.784 -4.828 -14.297 1.00 74.94 81 TRP A CA 1
ATOM 618 C C . TRP A 1 81 ? 11.063 -3.331 -14.164 1.00 74.94 81 TRP A C 1
ATOM 620 O O . TRP A 1 81 ? 10.760 -2.558 -15.066 1.00 74.94 81 TRP A O 1
ATOM 630 N N . TRP A 1 82 ? 11.678 -2.908 -13.055 1.00 77.25 82 TRP A N 1
ATOM 631 C CA . TRP A 1 82 ? 12.089 -1.513 -12.892 1.00 77.25 82 TRP A CA 1
ATOM 632 C C . TRP A 1 82 ? 13.085 -1.076 -13.971 1.00 77.25 82 TRP A C 1
ATOM 634 O O . TRP A 1 82 ? 12.976 0.028 -14.492 1.00 77.25 82 TRP A O 1
ATOM 644 N N . THR A 1 83 ? 14.066 -1.923 -14.293 1.00 75.88 83 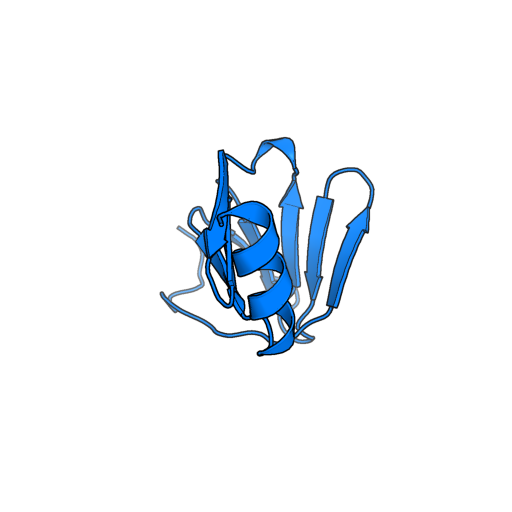THR A N 1
ATOM 645 C CA . THR A 1 83 ? 15.028 -1.630 -15.358 1.00 75.88 83 THR A CA 1
ATOM 646 C C . THR A 1 83 ? 14.358 -1.624 -16.730 1.00 75.88 83 THR A C 1
ATOM 648 O O . THR A 1 83 ? 14.664 -0.744 -17.511 1.00 75.88 83 THR A O 1
ATOM 651 N N . GLU A 1 84 ? 13.425 -2.529 -17.016 1.00 76.69 84 GLU A N 1
ATOM 652 C CA . GLU A 1 84 ? 12.718 -2.570 -18.307 1.00 76.69 84 GLU A CA 1
ATOM 653 C C . GLU A 1 84 ? 11.824 -1.346 -18.553 1.00 76.69 84 GLU A C 1
ATOM 655 O O . GLU A 1 84 ? 11.741 -0.866 -19.677 1.00 76.69 84 GLU A O 1
ATOM 660 N N . LEU A 1 85 ? 11.165 -0.828 -17.514 1.00 75.75 85 LEU A N 1
ATOM 661 C CA . LEU A 1 85 ? 10.249 0.313 -17.638 1.00 75.75 85 LEU A CA 1
ATOM 662 C C . LEU A 1 85 ? 10.955 1.675 -17.715 1.00 75.75 85 LEU A C 1
ATOM 664 O O . LEU A 1 85 ? 10.338 2.648 -18.142 1.00 75.75 85 LEU A O 1
ATOM 668 N N . TRP A 1 86 ? 12.205 1.758 -17.254 1.00 73.81 86 TRP A N 1
ATOM 669 C CA . TRP A 1 86 ? 12.922 3.026 -17.058 1.00 73.81 86 TRP A CA 1
ATOM 670 C C . TRP A 1 86 ? 14.356 3.037 -17.621 1.00 73.81 86 TRP A C 1
ATOM 672 O O . TRP A 1 86 ? 15.119 3.944 -17.280 1.00 73.81 86 TRP A O 1
ATOM 682 N N . ALA A 1 87 ? 14.748 2.033 -18.413 1.00 55.50 87 ALA A N 1
ATOM 683 C CA . ALA A 1 87 ? 15.970 2.064 -19.228 1.00 55.50 87 ALA A CA 1
ATOM 684 C C . ALA A 1 87 ? 15.764 2.925 -20.478 1.00 55.50 87 ALA A C 1
ATOM 686 O O . ALA A 1 87 ? 16.738 3.616 -20.850 1.00 55.50 87 ALA A O 1
#

pLDDT: mean 76.78, std 10.2, range [42.81, 87.81]

Solvent-accessible surface area (backbone atoms only — not comparable to full-atom values): 5154 Å² total; per-residue (Å²): 133,51,96,70,85,71,92,78,84,88,80,69,65,60,76,50,80,55,96,62,28,44,38,38,40,43,85,66,42,37,38,37,34,50,56,92,35,54,76,45,78,45,84,48,64,47,30,40,37,42,32,30,51,56,37,36,41,32,46,85,95,46,74,33,62,45,67,53,70,50,75,47,79,46,59,80,74,46,36,58,60,44,47,71,79,71,110

Nearest PDB structures (foldseek):
  8tjg-assembly1_A  TM=3.399E-01  e=5.572E-01  Mycolicibacterium smegmatis MC2 155
  7ml4-assembly1_V  TM=5.109E-01  e=1.922E+00  Saccharomyces cerevisiae
  9fq0-assembly1_A  TM=2.687E-01  e=5.003E-01  Homo sapiens
  3vd9-assembly1_A  TM=4.077E-01  e=5.641E+00  Escherichia coli
  9f1c-assembly1_Cu  TM=2.105E-01  e=3.475E+00  Homo sapiens